Protein AF-A0A3D3LIW3-F1 (afdb_monomer)

Mean predicted aligned error: 5.37 Å

Structure (mmCIF, N/CA/C/O backbone):
data_AF-A0A3D3LIW3-F1
#
_entry.id   AF-A0A3D3LIW3-F1
#
loop_
_atom_site.group_PDB
_atom_site.id
_atom_site.type_symbol
_atom_site.label_atom_id
_atom_site.label_alt_id
_atom_site.label_comp_id
_atom_site.label_asym_id
_atom_site.label_entity_id
_atom_site.label_seq_id
_atom_site.pdbx_PDB_ins_code
_atom_site.Cartn_x
_atom_site.Cartn_y
_atom_site.Cartn_z
_atom_site.occupancy
_atom_site.B_iso_or_equiv
_atom_site.auth_seq_id
_atom_site.auth_comp_id
_atom_site.auth_asym_id
_atom_site.auth_atom_id
_atom_site.pdbx_PDB_model_num
ATOM 1 N N . MET A 1 1 ? 5.655 34.006 14.257 1.00 37.78 1 MET A N 1
ATOM 2 C CA . MET A 1 1 ? 6.093 33.084 15.322 1.00 37.78 1 MET A CA 1
ATOM 3 C C . MET A 1 1 ? 5.012 32.025 15.453 1.00 37.78 1 MET A C 1
ATOM 5 O O . MET A 1 1 ? 4.063 32.228 16.191 1.00 37.78 1 MET A O 1
ATOM 9 N N . ILE A 1 2 ? 5.075 30.981 14.624 1.00 35.53 2 ILE A N 1
ATOM 10 C CA . ILE A 1 2 ? 4.200 29.814 14.758 1.00 35.53 2 ILE A CA 1
ATOM 11 C C . ILE A 1 2 ? 5.085 28.743 15.374 1.00 35.53 2 ILE A C 1
ATOM 13 O O . ILE A 1 2 ? 6.008 28.248 14.736 1.00 35.53 2 ILE A O 1
ATOM 17 N N . MET A 1 3 ? 4.866 28.511 16.660 1.00 37.38 3 MET A N 1
ATOM 18 C CA . MET A 1 3 ? 5.360 27.338 17.354 1.00 37.38 3 MET A CA 1
ATOM 19 C C . MET A 1 3 ? 4.346 26.241 17.047 1.00 37.38 3 MET A C 1
ATOM 21 O O . MET A 1 3 ? 3.233 26.288 17.560 1.00 37.38 3 MET A O 1
ATOM 25 N N . THR A 1 4 ? 4.686 25.316 16.158 1.00 39.38 4 THR A N 1
ATOM 26 C CA . THR A 1 4 ? 3.989 24.031 16.059 1.00 39.38 4 THR A CA 1
ATOM 27 C C . THR A 1 4 ? 4.957 22.974 16.540 1.00 39.38 4 THR A C 1
ATOM 29 O O . THR A 1 4 ? 6.062 22.850 16.021 1.00 39.38 4 THR A O 1
ATOM 32 N N . GLU A 1 5 ? 4.544 22.314 17.611 1.00 40.56 5 GLU A N 1
ATOM 33 C CA . GLU A 1 5 ? 5.231 21.255 18.330 1.00 40.56 5 GLU A CA 1
ATOM 34 C C . GLU A 1 5 ? 5.697 20.151 17.374 1.00 40.56 5 GLU A C 1
ATOM 36 O O . GLU A 1 5 ? 4.899 19.365 16.868 1.00 40.56 5 GLU A O 1
ATOM 41 N N . ASP A 1 6 ? 7.006 20.086 17.148 1.00 42.66 6 ASP A N 1
ATOM 42 C CA . ASP A 1 6 ? 7.675 19.01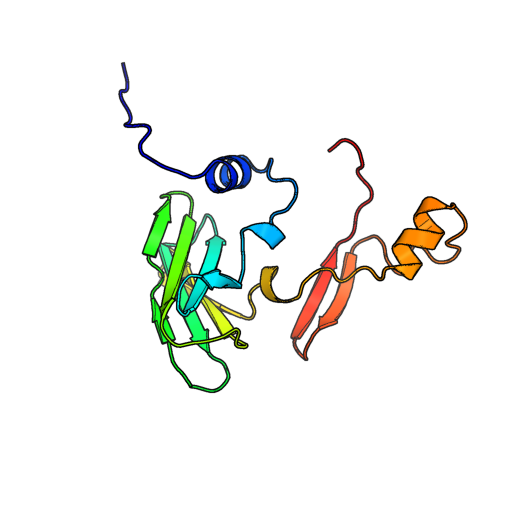0 16.422 1.00 42.66 6 ASP A CA 1
ATOM 43 C C . ASP A 1 6 ? 7.770 17.784 17.352 1.00 42.66 6 ASP A C 1
ATOM 45 O O . ASP A 1 6 ? 8.799 17.501 17.967 1.00 42.66 6 ASP A O 1
ATOM 49 N N . THR A 1 7 ? 6.634 17.115 17.576 1.00 43.47 7 THR A N 1
ATOM 50 C CA . THR A 1 7 ? 6.544 15.949 18.467 1.00 43.47 7 THR A CA 1
ATOM 51 C C . THR A 1 7 ? 6.492 14.665 17.639 1.00 43.47 7 THR A C 1
ATOM 53 O O . THR A 1 7 ? 5.442 14.281 17.139 1.00 43.47 7 THR A O 1
ATOM 56 N N . GLY A 1 8 ? 7.629 13.972 17.541 1.00 55.94 8 GLY A N 1
ATOM 57 C CA . GLY A 1 8 ? 7.666 12.507 17.652 1.00 55.94 8 GLY A CA 1
ATOM 58 C C . GLY A 1 8 ? 7.311 11.634 16.441 1.00 55.94 8 GLY A C 1
ATOM 59 O O . GLY A 1 8 ? 6.986 10.468 16.655 1.00 55.94 8 GLY A O 1
ATOM 60 N N . PHE A 1 9 ? 7.384 12.115 15.198 1.00 64.06 9 PHE A N 1
ATOM 61 C CA . PHE A 1 9 ? 7.233 11.228 14.031 1.00 64.06 9 PHE A CA 1
ATOM 62 C C . PHE A 1 9 ? 8.543 10.519 13.673 1.00 64.06 9 PHE A C 1
ATOM 64 O O . PHE A 1 9 ? 9.627 11.090 13.798 1.00 64.06 9 PHE A O 1
ATOM 71 N N . SER A 1 10 ? 8.454 9.262 13.222 1.00 84.44 10 SER A N 1
ATOM 72 C CA . SER A 1 10 ? 9.630 8.548 12.713 1.00 84.44 10 SER A CA 1
ATOM 73 C C . SER A 1 10 ? 10.173 9.229 11.453 1.00 84.44 10 SER A C 1
ATOM 75 O O . SER A 1 10 ? 9.429 9.872 10.707 1.00 84.44 10 SER A O 1
ATOM 77 N N . ALA A 1 11 ? 11.471 9.054 11.185 1.00 89.00 11 ALA A N 1
ATOM 78 C CA . ALA A 1 11 ? 12.096 9.550 9.959 1.00 89.00 11 ALA A CA 1
ATOM 79 C C . ALA A 1 11 ? 11.375 9.032 8.698 1.00 89.00 11 ALA A C 1
ATOM 81 O O . ALA A 1 11 ? 11.177 9.792 7.752 1.00 89.00 11 ALA A O 1
ATOM 82 N N . ASP A 1 12 ? 10.904 7.781 8.725 1.00 91.94 12 ASP A N 1
ATOM 83 C CA . ASP A 1 12 ? 10.110 7.184 7.647 1.00 91.94 12 ASP A CA 1
ATOM 84 C C . ASP A 1 12 ? 8.777 7.913 7.441 1.00 91.94 12 ASP A C 1
ATOM 86 O O . ASP A 1 12 ? 8.415 8.256 6.317 1.00 91.94 12 ASP A O 1
ATOM 90 N N . ALA A 1 13 ? 8.050 8.228 8.518 1.00 91.75 13 ALA A N 1
ATOM 91 C CA . ALA A 1 13 ? 6.782 8.942 8.409 1.00 91.75 13 ALA A CA 1
ATOM 92 C C . ALA A 1 13 ? 6.970 10.323 7.761 1.00 91.75 13 ALA A C 1
ATOM 94 O O . ALA A 1 13 ? 6.198 10.693 6.877 1.00 91.75 13 ALA A O 1
ATOM 95 N N . LEU A 1 14 ? 8.018 11.059 8.143 1.00 92.38 14 LEU A N 1
ATOM 96 C CA . LEU A 1 14 ? 8.348 12.350 7.532 1.00 92.38 14 LEU A CA 1
ATOM 97 C C . LEU A 1 14 ? 8.717 12.194 6.052 1.00 92.38 14 LEU A C 1
ATOM 99 O O . LEU A 1 14 ? 8.117 12.851 5.201 1.00 92.38 14 LEU A O 1
ATOM 103 N N . ALA A 1 15 ? 9.621 11.265 5.725 1.00 93.94 15 ALA A N 1
ATOM 104 C CA . ALA A 1 15 ? 10.023 11.010 4.345 1.00 93.94 15 ALA A CA 1
ATOM 105 C C . ALA A 1 15 ? 8.831 10.615 3.457 1.00 93.94 15 ALA A C 1
ATOM 107 O O . ALA A 1 15 ? 8.763 11.018 2.294 1.00 93.94 15 ALA A O 1
ATOM 108 N N . LEU A 1 16 ? 7.870 9.859 3.995 1.00 94.44 16 LEU A N 1
ATOM 109 C CA . LEU A 1 16 ? 6.646 9.492 3.287 1.00 94.44 16 LEU A CA 1
ATOM 110 C C . LEU A 1 16 ? 5.756 10.710 3.019 1.00 94.44 16 LEU A C 1
ATOM 112 O O . LEU A 1 16 ? 5.306 10.900 1.889 1.00 94.44 16 LEU A O 1
ATOM 116 N N . LEU A 1 17 ? 5.516 11.539 4.038 1.00 92.25 17 LEU A N 1
ATOM 117 C CA . LEU A 1 17 ? 4.690 12.745 3.926 1.00 92.25 17 LEU A CA 1
ATOM 118 C C . LEU A 1 17 ? 5.248 13.741 2.905 1.00 92.25 17 LEU A C 1
ATOM 120 O O . LEU A 1 17 ? 4.489 14.445 2.243 1.00 92.25 17 LEU A O 1
ATOM 124 N N . GLU A 1 18 ? 6.566 13.765 2.748 1.00 93.50 18 GLU A N 1
ATOM 125 C CA . GLU A 1 18 ? 7.266 14.618 1.794 1.00 93.50 18 GLU A CA 1
ATOM 126 C C . GLU A 1 18 ? 7.481 13.967 0.418 1.00 93.50 18 GLU A C 1
ATOM 128 O O . GLU A 1 18 ? 8.116 14.571 -0.446 1.00 93.50 18 GLU A O 1
ATOM 133 N N . ALA A 1 19 ? 6.970 12.748 0.208 1.00 93.00 19 ALA A N 1
ATOM 134 C CA . ALA A 1 19 ? 7.155 11.951 -1.006 1.00 93.00 19 ALA A CA 1
ATOM 135 C C . ALA A 1 19 ? 8.634 11.701 -1.377 1.00 93.00 19 ALA A C 1
ATOM 137 O O . ALA A 1 19 ? 8.985 11.640 -2.553 1.00 93.00 19 ALA A O 1
ATOM 138 N N . ARG A 1 20 ? 9.500 11.537 -0.368 1.00 94.88 20 ARG A N 1
ATOM 139 C CA . ARG A 1 20 ? 10.940 11.239 -0.510 1.00 94.88 20 ARG A CA 1
ATOM 140 C C . ARG A 1 20 ? 11.350 9.884 0.072 1.00 94.88 20 ARG A C 1
ATOM 142 O O . ARG A 1 20 ? 12.537 9.584 0.163 1.00 94.88 20 ARG A O 1
ATOM 149 N N . HIS A 1 21 ? 10.389 9.072 0.500 1.00 94.69 21 HIS A N 1
ATOM 150 C CA . HIS A 1 21 ? 10.669 7.745 1.033 1.00 94.69 21 HIS A CA 1
ATOM 151 C C . HIS A 1 21 ? 11.131 6.802 -0.085 1.00 94.69 21 HIS A C 1
ATOM 153 O O . HIS A 1 21 ? 10.392 6.565 -1.039 1.00 94.69 21 HIS A O 1
ATOM 159 N N . SER A 1 22 ? 12.332 6.238 0.046 1.00 92.56 22 SER A N 1
ATOM 160 C CA . SER A 1 22 ? 12.933 5.359 -0.967 1.00 92.56 22 SER A CA 1
ATOM 161 C C . SER A 1 22 ? 12.324 3.955 -0.993 1.00 92.56 22 SER A C 1
ATOM 163 O O . SER A 1 22 ? 12.251 3.342 -2.053 1.00 92.56 22 SER A O 1
ATOM 165 N N . ASP A 1 23 ? 11.849 3.464 0.156 1.00 92.81 23 ASP A N 1
ATOM 166 C CA . ASP A 1 23 ? 11.171 2.165 0.273 1.00 92.81 23 ASP A CA 1
ATOM 167 C C . ASP A 1 23 ? 9.817 2.237 1.010 1.00 92.81 23 ASP A C 1
ATOM 169 O O . ASP A 1 23 ? 9.714 1.849 2.174 1.00 92.81 23 ASP A O 1
ATOM 173 N N . PRO A 1 24 ? 8.747 2.749 0.377 1.00 94.12 24 PRO A N 1
ATOM 174 C CA . PRO A 1 24 ? 7.442 2.808 1.027 1.00 94.12 24 PRO A CA 1
ATOM 175 C C . PRO A 1 24 ? 6.892 1.437 1.456 1.00 94.12 24 PRO A C 1
ATOM 177 O O . PRO A 1 24 ? 6.111 1.395 2.399 1.00 94.12 24 PRO A O 1
ATOM 180 N N . PHE A 1 25 ? 7.287 0.327 0.812 1.00 93.00 25 PHE A N 1
ATOM 181 C CA . PHE A 1 25 ? 6.861 -1.027 1.204 1.00 93.00 25 PHE A CA 1
ATOM 182 C C . PHE A 1 25 ? 7.490 -1.473 2.527 1.00 93.00 25 PHE A C 1
ATOM 184 O O . PHE A 1 25 ? 6.856 -2.199 3.286 1.00 93.00 25 PHE A O 1
ATOM 191 N N . GLY A 1 26 ? 8.702 -1.007 2.835 1.00 93.06 26 GLY A N 1
ATOM 192 C CA . GLY A 1 26 ? 9.352 -1.229 4.127 1.00 93.06 26 GLY A CA 1
ATOM 193 C C . GLY A 1 26 ? 8.658 -0.540 5.309 1.00 93.06 26 GLY A C 1
ATOM 194 O O . GLY A 1 26 ? 8.931 -0.883 6.457 1.00 93.06 26 GLY A O 1
ATOM 195 N N . PHE A 1 27 ? 7.745 0.405 5.055 1.00 95.00 27 PHE A N 1
ATOM 196 C CA . PHE A 1 27 ? 7.050 1.167 6.098 1.00 95.00 27 PHE A CA 1
ATOM 197 C C . PHE A 1 27 ? 5.523 0.991 6.088 1.00 95.00 27 PHE A C 1
ATOM 199 O O . PHE A 1 27 ? 4.913 0.787 7.144 1.00 95.00 27 PHE A O 1
ATOM 206 N N . LEU A 1 28 ? 4.900 1.088 4.910 1.00 96.81 28 LEU A N 1
ATOM 207 C CA . LEU A 1 28 ? 3.465 0.900 4.689 1.00 96.81 28 LEU A CA 1
ATOM 208 C C . LEU A 1 28 ? 3.109 -0.579 4.522 1.00 96.81 28 LEU A C 1
ATOM 210 O O . LEU A 1 28 ? 3.969 -1.415 4.259 1.00 96.81 28 LEU A O 1
ATOM 214 N N . GLY A 1 29 ? 1.826 -0.898 4.667 1.00 97.12 29 GLY A N 1
ATOM 215 C CA . GLY A 1 29 ? 1.334 -2.268 4.683 1.00 97.12 29 GLY A CA 1
ATOM 216 C C . GLY A 1 29 ? 1.472 -2.910 6.063 1.00 97.12 29 GLY A C 1
ATOM 217 O O . GLY A 1 29 ? 1.515 -2.227 7.090 1.00 97.12 29 GLY A O 1
ATOM 218 N N . MET A 1 30 ? 1.492 -4.242 6.084 1.00 97.56 30 MET A N 1
ATOM 219 C CA . MET A 1 30 ? 1.533 -5.046 7.304 1.00 97.56 30 MET A CA 1
ATOM 220 C C . MET A 1 30 ? 2.964 -5.467 7.628 1.00 97.56 30 MET A C 1
ATOM 222 O O . MET A 1 30 ? 3.639 -6.054 6.789 1.00 97.56 30 MET A O 1
ATOM 226 N N . HIS A 1 31 ? 3.387 -5.217 8.864 1.00 96.44 31 HIS A N 1
ATOM 227 C CA . HIS A 1 31 ? 4.720 -5.535 9.371 1.00 96.44 31 HIS A CA 1
ATOM 228 C C . HIS A 1 31 ? 4.621 -6.247 10.713 1.00 96.44 31 HIS A C 1
ATOM 230 O O . HIS A 1 31 ? 3.709 -5.983 11.499 1.00 96.44 31 HIS A O 1
ATOM 236 N N . GLU A 1 32 ? 5.571 -7.129 11.004 1.00 96.19 32 GLU A N 1
ATOM 237 C CA . GLU A 1 32 ? 5.651 -7.768 12.316 1.00 96.19 32 GLU A CA 1
ATOM 238 C C . GLU A 1 32 ? 5.930 -6.729 13.413 1.00 96.19 32 GLU A C 1
ATOM 240 O O . GLU A 1 32 ? 6.684 -5.771 13.235 1.00 96.19 32 GLU A O 1
ATOM 245 N N . SER A 1 33 ? 5.297 -6.916 14.568 1.00 94.06 33 SER A N 1
ATOM 246 C CA . SER A 1 33 ? 5.486 -6.094 15.761 1.00 94.06 33 SER A CA 1
ATOM 247 C C . SER A 1 33 ? 5.522 -6.992 16.997 1.00 94.06 33 SER A C 1
ATOM 249 O O . SER A 1 33 ? 5.155 -8.166 16.943 1.00 94.06 33 SER A O 1
ATOM 251 N N . HIS A 1 34 ? 5.987 -6.476 18.134 1.00 90.56 34 HIS A N 1
ATOM 252 C CA . HIS A 1 34 ? 6.161 -7.292 19.333 1.00 90.56 34 HIS A CA 1
ATOM 253 C C . HIS A 1 34 ? 4.826 -7.907 19.795 1.00 90.56 34 HIS A C 1
ATOM 255 O O . HIS A 1 34 ? 3.962 -7.215 20.331 1.00 90.56 34 HIS A O 1
ATOM 261 N N . GLY A 1 35 ? 4.665 -9.216 19.579 1.00 91.38 35 GLY A N 1
ATOM 262 C CA . GLY A 1 35 ? 3.447 -9.952 19.922 1.00 91.38 35 GLY A CA 1
ATOM 263 C C . GLY A 1 35 ? 2.271 -9.750 18.959 1.00 91.38 35 GLY A C 1
ATOM 264 O O . GLY A 1 35 ? 1.134 -10.001 19.358 1.00 91.38 35 GLY A O 1
ATOM 265 N N . GLY A 1 36 ? 2.501 -9.293 17.724 1.00 96.12 36 GLY A N 1
ATOM 266 C CA . GLY A 1 36 ? 1.439 -9.119 16.732 1.00 96.12 36 GLY A CA 1
ATOM 267 C C . GLY A 1 36 ? 1.924 -8.564 15.395 1.00 96.12 36 GLY A C 1
ATOM 268 O O . GLY A 1 36 ? 3.079 -8.738 15.008 1.00 96.12 36 GLY A O 1
ATOM 269 N N . VAL A 1 37 ? 1.048 -7.829 14.717 1.00 97.94 37 VAL A N 1
ATOM 270 C CA . VAL A 1 37 ? 1.377 -7.079 13.498 1.00 97.94 37 VAL A CA 1
ATOM 271 C C . VAL A 1 37 ? 0.952 -5.624 13.627 1.00 97.94 37 VAL A C 1
ATOM 273 O O . VAL A 1 37 ? 0.019 -5.294 14.357 1.00 97.94 37 VAL A O 1
ATOM 276 N N . VAL A 1 38 ? 1.628 -4.740 12.907 1.00 97.81 38 VAL A N 1
ATOM 277 C CA . VAL A 1 38 ? 1.212 -3.355 12.699 1.00 97.81 38 VAL A CA 1
ATOM 278 C C . VAL A 1 38 ? 0.853 -3.168 11.233 1.00 97.81 38 VAL A C 1
ATOM 280 O O . VAL A 1 38 ? 1.613 -3.562 10.354 1.00 97.81 38 VAL A O 1
ATOM 283 N N . VAL A 1 39 ? -0.302 -2.565 10.964 1.00 98.25 39 VAL A N 1
ATOM 284 C CA . VAL A 1 39 ? -0.711 -2.171 9.614 1.00 98.25 39 VAL A CA 1
ATOM 285 C C . VAL A 1 39 ? -0.648 -0.656 9.518 1.00 98.25 39 VAL A C 1
ATOM 287 O O . VAL A 1 39 ? -1.252 0.036 10.340 1.00 98.25 39 VAL A O 1
ATOM 290 N N . ARG A 1 40 ? 0.082 -0.137 8.528 1.00 97.94 40 ARG A N 1
ATOM 291 C CA . ARG A 1 40 ? 0.197 1.300 8.252 1.00 97.94 40 ARG A CA 1
ATOM 292 C C . ARG A 1 40 ? -0.313 1.616 6.863 1.00 97.94 40 ARG A C 1
ATOM 294 O O . ARG A 1 40 ? 0.039 0.939 5.904 1.00 97.94 40 ARG A O 1
ATOM 301 N N . ALA A 1 41 ? -1.083 2.688 6.748 1.00 98.00 41 ALA A N 1
ATOM 302 C CA . ALA A 1 41 ? -1.628 3.104 5.470 1.00 98.00 41 ALA A CA 1
ATOM 303 C C . ALA A 1 41 ? -1.647 4.622 5.330 1.00 98.00 41 ALA A C 1
ATOM 305 O O . ALA A 1 41 ? -1.819 5.353 6.308 1.00 98.00 41 ALA A O 1
ATOM 306 N N . PHE A 1 42 ? -1.489 5.094 4.096 1.00 97.2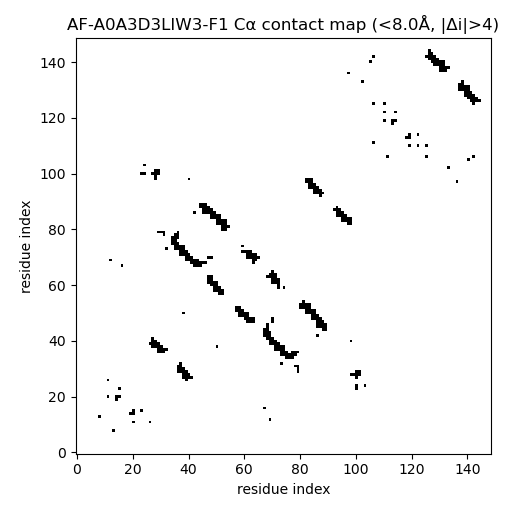5 42 PHE A N 1
ATOM 307 C CA . PHE A 1 42 ? -1.455 6.514 3.782 1.00 97.25 42 PHE A CA 1
ATOM 308 C C . PHE A 1 42 ? -2.496 6.865 2.721 1.00 97.25 42 PHE A C 1
ATOM 310 O O . PHE A 1 42 ? -2.445 6.377 1.594 1.00 97.25 42 PHE A O 1
ATOM 317 N N . HIS A 1 43 ? -3.446 7.727 3.084 1.00 96.50 43 HIS A N 1
ATOM 318 C CA . HIS A 1 43 ? -4.466 8.230 2.173 1.00 96.50 43 HIS A CA 1
ATOM 319 C C . HIS A 1 43 ? -4.798 9.699 2.499 1.00 96.50 43 HIS A C 1
ATOM 321 O O . HIS A 1 43 ? -5.634 9.965 3.369 1.00 96.50 43 HIS A O 1
ATOM 327 N N . PRO A 1 44 ? -4.218 10.677 1.770 1.00 94.19 44 PRO A N 1
ATOM 328 C CA . PRO A 1 44 ? -4.307 12.103 2.110 1.00 94.19 44 PRO A CA 1
ATOM 329 C C . PRO A 1 44 ? -5.714 12.679 2.269 1.00 94.19 44 PRO A C 1
ATOM 331 O O . PRO A 1 44 ? -5.921 13.650 2.990 1.00 94.19 44 PRO A O 1
ATOM 334 N N . ARG A 1 45 ? -6.693 12.089 1.576 1.00 93.19 45 ARG A N 1
ATOM 335 C CA . ARG A 1 45 ? -8.091 12.547 1.564 1.00 93.19 45 ARG A CA 1
ATOM 336 C C . ARG A 1 45 ? -9.017 11.745 2.484 1.00 93.19 45 ARG A C 1
ATOM 338 O O . ARG A 1 45 ? -10.227 11.959 2.452 1.00 93.19 45 ARG A O 1
ATOM 345 N N . ALA A 1 46 ? -8.478 10.805 3.261 1.00 97.06 46 ALA A N 1
ATOM 346 C CA . ALA A 1 46 ? -9.270 10.012 4.194 1.00 97.06 46 ALA A CA 1
ATOM 347 C C . ALA A 1 46 ? -9.408 10.735 5.540 1.00 97.06 46 ALA A C 1
ATOM 349 O O . ALA A 1 46 ? -8.466 11.345 6.045 1.00 97.06 46 ALA A O 1
ATOM 350 N N . GLN A 1 47 ? -10.599 10.649 6.118 1.00 97.38 47 GLN A N 1
ATOM 351 C CA . GLN A 1 47 ? -10.905 11.066 7.480 1.00 97.38 47 GLN A CA 1
ATOM 352 C C . GLN A 1 47 ? -10.618 9.936 8.476 1.00 97.38 47 GLN A C 1
ATOM 354 O O . GLN A 1 47 ? -10.079 10.201 9.550 1.00 97.38 47 GLN A O 1
ATOM 359 N N . SER A 1 48 ? -10.956 8.696 8.117 1.00 98.31 48 SER A N 1
ATOM 360 C CA . SER A 1 48 ? -10.724 7.498 8.928 1.00 98.31 48 SER A CA 1
ATOM 361 C C . SER A 1 48 ? -10.348 6.301 8.055 1.00 98.31 48 SER A C 1
ATOM 363 O O . SER A 1 48 ? -10.588 6.302 6.841 1.00 98.31 48 SER A O 1
ATOM 365 N N . ALA A 1 49 ? -9.757 5.288 8.689 1.00 98.62 49 ALA A N 1
ATOM 366 C CA . ALA A 1 49 ? -9.390 4.034 8.052 1.00 98.62 49 ALA A CA 1
ATOM 367 C C . ALA A 1 49 ? -9.706 2.832 8.957 1.00 98.62 49 ALA A C 1
ATOM 369 O O . ALA A 1 49 ? -9.741 2.954 10.184 1.00 98.62 49 ALA A O 1
ATOM 370 N N . ARG A 1 50 ? -9.947 1.671 8.349 1.00 98.75 50 ARG A N 1
ATOM 371 C CA . ARG A 1 50 ? -10.254 0.406 9.028 1.00 98.75 50 ARG A CA 1
ATOM 372 C C . ARG A 1 50 ? -9.612 -0.751 8.275 1.00 98.75 50 ARG A C 1
ATOM 374 O O . ARG A 1 50 ? -9.683 -0.805 7.051 1.00 98.75 50 ARG A O 1
ATOM 381 N N . VAL A 1 51 ? -9.052 -1.702 9.012 1.00 98.50 51 VAL A N 1
ATOM 382 C CA . VAL A 1 51 ? -8.544 -2.974 8.484 1.00 98.50 51 VAL A CA 1
ATOM 383 C C . VAL A 1 51 ? -9.536 -4.077 8.823 1.00 98.50 51 VAL A C 1
ATOM 385 O O . VAL A 1 51 ? -10.031 -4.144 9.944 1.00 98.50 51 VAL A O 1
ATOM 388 N N . THR A 1 52 ? -9.839 -4.951 7.867 1.00 98.44 52 THR A N 1
ATOM 389 C CA . THR A 1 52 ? -10.706 -6.119 8.085 1.00 98.44 52 THR A CA 1
ATOM 390 C C . THR A 1 52 ? -10.045 -7.358 7.50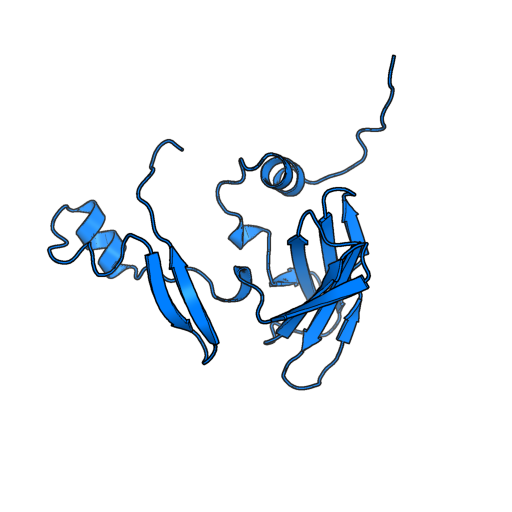8 1.00 98.44 52 THR A C 1
ATOM 392 O O . THR A 1 52 ? -9.756 -7.396 6.312 1.00 98.44 52 THR A O 1
ATOM 395 N N . ALA A 1 53 ? -9.814 -8.372 8.340 1.00 97.75 53 ALA A N 1
ATOM 396 C CA . ALA A 1 53 ? -9.247 -9.635 7.885 1.00 97.75 53 ALA A CA 1
ATOM 397 C C . ALA A 1 53 ? -10.232 -10.359 6.954 1.00 97.75 53 ALA A C 1
ATOM 399 O O . ALA A 1 53 ? -11.435 -10.425 7.223 1.00 97.75 53 ALA A O 1
ATOM 400 N N . ARG A 1 54 ? -9.732 -10.902 5.840 1.00 95.31 54 ARG A N 1
ATOM 401 C CA . ARG A 1 54 ? -10.571 -11.569 4.825 1.00 95.31 54 ARG A CA 1
ATOM 402 C C . ARG A 1 54 ? -11.070 -12.941 5.260 1.00 95.31 54 ARG A C 1
ATOM 404 O O . ARG A 1 54 ? -12.072 -13.412 4.735 1.00 95.31 54 ARG A O 1
ATOM 411 N N . ASP A 1 55 ? -10.393 -13.563 6.216 1.00 94.44 55 ASP A N 1
ATOM 412 C CA . ASP A 1 55 ? -10.807 -14.820 6.845 1.00 94.44 55 ASP A CA 1
ATOM 413 C C . ASP A 1 55 ? -11.901 -14.627 7.916 1.00 94.44 55 ASP A C 1
ATOM 415 O O . ASP A 1 55 ? -12.374 -15.600 8.498 1.00 94.44 55 ASP A O 1
ATOM 419 N N . GLY A 1 56 ? -12.315 -13.380 8.176 1.00 95.31 56 GLY A N 1
ATOM 420 C CA . GLY A 1 56 ? -13.317 -13.039 9.185 1.00 95.31 56 GLY A CA 1
ATOM 421 C C . GLY A 1 56 ? -12.786 -13.018 10.620 1.00 95.31 56 GLY A C 1
ATOM 422 O O . GLY A 1 56 ? -13.581 -12.858 11.544 1.00 95.31 56 GLY A O 1
ATOM 423 N N . SER A 1 57 ? -11.472 -13.144 10.828 1.00 94.00 57 SER A N 1
ATOM 424 C CA . SER A 1 57 ? -10.858 -13.186 12.163 1.00 94.00 57 SER A CA 1
ATOM 425 C C . SER A 1 57 ? -10.937 -11.867 12.938 1.00 94.00 57 SER A C 1
ATOM 427 O O . SER A 1 57 ? -10.786 -11.871 14.159 1.00 94.00 57 SER A O 1
ATOM 429 N N . GLY A 1 58 ? -11.221 -10.743 12.272 1.00 96.94 58 GLY A N 1
ATOM 430 C CA . GLY A 1 58 ? -11.494 -9.484 12.955 1.00 96.94 58 GLY A CA 1
ATOM 431 C C . GLY A 1 58 ? -11.565 -8.256 12.053 1.00 96.94 58 GLY A C 1
ATOM 432 O O . GLY A 1 58 ? -11.336 -8.306 10.841 1.00 96.94 58 GLY A O 1
ATOM 433 N N . SER A 1 59 ? -11.915 -7.134 12.680 1.00 98.12 59 SER A N 1
ATOM 434 C CA . SER A 1 59 ? -11.923 -5.803 12.079 1.00 98.12 59 SER A CA 1
ATOM 435 C C . SER A 1 59 ? -11.464 -4.781 13.112 1.00 98.12 59 SER A C 1
ATOM 437 O O . SER A 1 59 ? -11.936 -4.797 14.250 1.00 98.12 59 SER A O 1
ATOM 439 N N . TRP A 1 60 ? -10.552 -3.899 12.715 1.00 98.56 60 TRP A N 1
ATOM 440 C CA . TRP A 1 60 ? -9.887 -2.955 13.604 1.00 98.56 60 TRP A CA 1
ATOM 441 C C . TRP A 1 60 ? -9.891 -1.561 12.987 1.00 98.56 60 TRP A C 1
ATOM 443 O O . TRP A 1 60 ? -9.508 -1.369 11.830 1.00 98.56 60 TRP A O 1
ATOM 453 N N . GLU A 1 61 ? -10.342 -0.581 13.762 1.00 98.56 61 GLU A N 1
ATOM 454 C CA . GLU A 1 61 ? -10.225 0.827 13.392 1.00 98.56 61 GLU A CA 1
ATOM 455 C C . GLU A 1 61 ? -8.769 1.273 13.501 1.00 98.56 61 GLU A C 1
ATOM 457 O O . GLU A 1 61 ? -8.052 0.867 14.416 1.00 98.56 61 GLU A O 1
ATOM 462 N N . MET A 1 62 ? -8.333 2.098 12.553 1.00 98.56 62 MET A N 1
ATOM 463 C CA . MET A 1 62 ? -6.980 2.634 12.546 1.00 98.56 62 MET A CA 1
ATOM 464 C C . MET A 1 62 ? -6.946 4.000 13.220 1.00 98.56 62 MET A C 1
ATOM 466 O O . MET A 1 62 ? -7.747 4.888 12.909 1.00 98.56 62 MET A O 1
ATOM 470 N N . SER A 1 63 ? -5.966 4.185 14.096 1.00 97.81 63 SER A N 1
ATOM 471 C CA . SER A 1 63 ? -5.616 5.483 14.654 1.00 97.81 63 SER A CA 1
ATOM 472 C C . SER A 1 63 ? -5.031 6.365 13.561 1.00 97.81 63 SER A C 1
ATOM 474 O O . SER A 1 63 ? -4.256 5.917 12.714 1.00 97.81 63 SER A O 1
ATOM 476 N N . ARG A 1 64 ? -5.403 7.644 13.566 1.00 96.56 64 ARG A N 1
ATOM 477 C CA . ARG A 1 64 ? -4.799 8.630 12.675 1.00 96.56 64 ARG A CA 1
ATOM 478 C C . ARG A 1 64 ? -3.544 9.186 13.327 1.00 96.56 64 ARG A C 1
ATOM 480 O O . ARG A 1 64 ? -3.634 10.044 14.198 1.00 96.56 64 ARG A O 1
ATOM 487 N N . GLU A 1 65 ? -2.396 8.725 12.855 1.00 94.69 65 GLU A N 1
ATOM 488 C CA . GLU A 1 65 ? -1.092 9.173 13.341 1.00 94.69 65 GLU A CA 1
ATOM 489 C C . GLU A 1 65 ? -0.786 10.595 12.872 1.00 94.69 65 GLU A C 1
ATOM 491 O O . GLU A 1 65 ? -0.242 11.391 13.626 1.00 94.69 65 GLU A O 1
ATOM 496 N N . HIS A 1 66 ? -1.168 10.950 11.638 1.00 92.81 66 HIS A N 1
ATOM 497 C CA . HIS A 1 66 ? -0.917 12.286 11.096 1.00 92.81 66 HIS A CA 1
ATOM 498 C C . HIS A 1 66 ? -2.139 12.884 10.393 1.00 92.81 66 HIS A C 1
ATOM 500 O O . HIS A 1 66 ? -2.856 12.222 9.632 1.00 92.81 66 HIS A O 1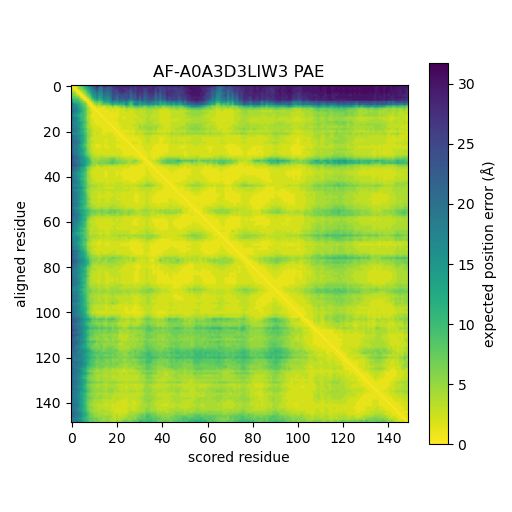
ATOM 506 N N . HIS A 1 67 ? -2.337 14.193 10.558 1.00 89.00 67 HIS A N 1
ATOM 507 C CA . HIS A 1 67 ? -3.442 14.929 9.936 1.00 89.00 67 HIS A CA 1
ATOM 508 C C . HIS A 1 67 ? -3.363 14.976 8.395 1.00 89.00 67 HIS A C 1
ATOM 510 O O . HIS A 1 67 ? -4.364 15.230 7.737 1.00 89.00 67 HIS A O 1
ATOM 516 N N . HIS A 1 68 ? -2.224 14.641 7.790 1.00 91.25 68 HIS A N 1
ATOM 517 C CA . HIS A 1 68 ? -2.106 14.435 6.336 1.00 91.25 68 HIS A CA 1
ATOM 518 C C . HIS A 1 68 ? -2.528 13.035 5.865 1.00 91.25 68 HIS A C 1
ATOM 520 O O . HIS A 1 68 ? -2.314 12.705 4.708 1.00 91.25 68 HIS A O 1
ATOM 526 N N . GLY A 1 69 ? -3.144 12.219 6.725 1.00 94.94 69 GLY A N 1
ATOM 527 C CA . GLY A 1 69 ? -3.755 10.951 6.321 1.00 94.94 69 GLY A CA 1
ATOM 528 C C . GLY A 1 69 ? -2.839 9.740 6.464 1.00 94.94 69 GLY A C 1
ATOM 529 O O . GLY A 1 69 ? -2.984 8.792 5.699 1.00 94.94 69 GLY A O 1
ATOM 530 N N . LEU A 1 70 ? -1.904 9.771 7.420 1.00 97.44 70 LEU A N 1
ATOM 531 C CA . LEU A 1 70 ? -1.184 8.579 7.869 1.00 97.44 70 LEU A CA 1
ATOM 532 C C . LEU A 1 70 ? -1.985 7.908 8.987 1.00 97.44 70 LEU A C 1
ATOM 534 O O . LEU A 1 70 ? -2.348 8.567 9.965 1.00 97.44 70 LEU A O 1
ATOM 538 N N . PHE A 1 71 ? -2.240 6.614 8.836 1.00 97.94 71 PHE A N 1
ATOM 539 C CA . PHE A 1 71 ? -3.019 5.801 9.762 1.00 97.94 71 PHE A CA 1
ATOM 540 C C . PHE A 1 71 ? -2.231 4.566 10.187 1.00 97.94 7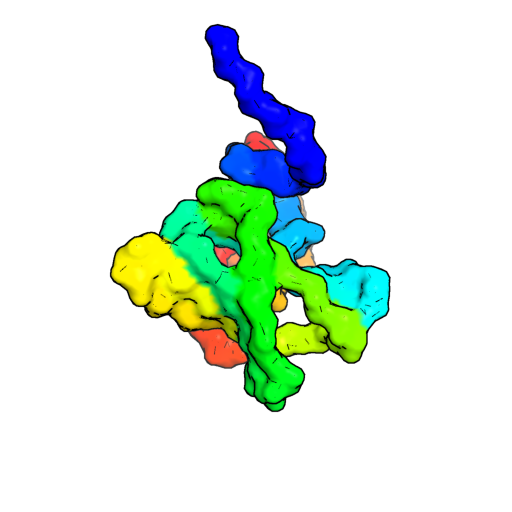1 PHE A C 1
ATOM 542 O O . PHE A 1 71 ? -1.472 4.011 9.387 1.00 97.94 71 PHE A O 1
ATOM 549 N N . SER A 1 72 ? -2.442 4.105 11.420 1.00 97.88 72 SER A N 1
ATOM 550 C CA . SER A 1 72 ? -1.860 2.860 11.912 1.00 97.88 72 SER A CA 1
ATOM 551 C C . SER A 1 72 ? -2.810 2.076 12.815 1.00 97.88 72 SER A C 1
ATOM 553 O O . SER A 1 72 ? -3.701 2.636 13.453 1.00 97.88 72 SER A O 1
ATOM 555 N N . VAL A 1 73 ? -2.629 0.759 12.865 1.00 98.12 73 VAL A N 1
ATOM 556 C CA . VAL A 1 73 ? -3.252 -0.101 13.873 1.00 98.12 73 VAL A CA 1
ATOM 557 C C . VAL A 1 73 ? -2.313 -1.239 14.237 1.00 98.12 73 VAL A C 1
ATOM 559 O O . VAL A 1 73 ? -1.716 -1.858 13.357 1.00 98.12 73 VAL A O 1
ATOM 562 N N . THR A 1 74 ? -2.197 -1.530 15.532 1.00 97.75 74 THR A N 1
ATOM 563 C CA . THR A 1 74 ? -1.491 -2.715 16.030 1.00 97.75 74 THR A CA 1
ATOM 564 C C . THR A 1 74 ? -2.512 -3.790 16.371 1.00 97.75 74 THR A C 1
ATOM 566 O O . THR A 1 74 ? -3.389 -3.578 17.207 1.00 97.75 74 THR A O 1
ATOM 569 N N . VAL A 1 75 ? -2.381 -4.951 15.739 1.00 97.56 75 VAL A N 1
ATOM 570 C CA . VAL A 1 75 ? -3.221 -6.127 15.957 1.00 97.56 75 VAL A CA 1
ATOM 571 C C . VAL A 1 75 ? -2.410 -7.147 16.753 1.00 97.56 75 VAL A C 1
ATOM 573 O O . VAL A 1 75 ? -1.533 -7.825 16.221 1.00 97.56 75 VAL A O 1
ATOM 576 N N . THR A 1 76 ? -2.667 -7.223 18.057 1.00 96.06 76 THR A N 1
ATOM 577 C CA . THR A 1 76 ? -1.962 -8.124 18.978 1.00 96.06 76 THR A CA 1
ATOM 578 C C . THR A 1 76 ? -2.487 -9.554 18.873 1.00 96.06 76 THR A C 1
ATOM 580 O O . THR A 1 76 ? -3.673 -9.774 18.655 1.00 96.06 76 THR A O 1
ATOM 583 N N . GLY A 1 77 ? -1.612 -10.548 19.032 1.00 93.81 77 GLY A N 1
ATOM 584 C CA . GLY A 1 77 ? -1.977 -11.968 18.980 1.00 93.81 77 GLY A CA 1
ATOM 585 C C . GLY A 1 77 ? -2.243 -12.523 17.575 1.00 93.81 77 GLY A C 1
ATOM 586 O O . GLY A 1 77 ? -2.602 -13.690 17.453 1.00 93.81 77 GLY A O 1
ATOM 587 N N . HIS A 1 78 ? -2.042 -11.722 16.526 1.00 93.56 78 HIS A N 1
ATOM 588 C CA . HIS A 1 78 ? -2.150 -12.149 15.132 1.00 93.56 78 HIS A CA 1
ATOM 589 C C . HIS A 1 78 ? -0.770 -12.182 14.463 1.00 93.56 78 HIS A C 1
ATOM 591 O O . HIS A 1 78 ? 0.045 -11.287 14.676 1.00 93.56 78 HIS A O 1
ATOM 597 N N . GLY A 1 79 ? -0.523 -13.205 13.638 1.00 94.50 79 GLY A N 1
ATOM 598 C CA . GLY A 1 79 ? 0.551 -13.178 12.637 1.00 94.50 79 GLY A CA 1
ATOM 599 C C . GLY A 1 79 ? 0.123 -12.400 11.390 1.00 94.50 79 GLY A C 1
ATOM 600 O O . GLY A 1 79 ? -0.908 -11.736 11.404 1.00 94.50 79 GLY A O 1
ATOM 601 N N . CYS A 1 80 ? 0.874 -12.501 10.293 1.00 94.81 80 CYS A N 1
ATOM 602 C CA . CYS A 1 80 ? 0.449 -11.910 9.022 1.00 94.81 80 CYS A CA 1
ATOM 603 C C . CYS A 1 80 ? -0.830 -12.576 8.489 1.00 94.81 80 CYS A C 1
ATOM 605 O O . CYS A 1 80 ? -0.952 -13.802 8.506 1.00 94.81 80 CYS A O 1
ATOM 607 N N . PHE A 1 81 ? -1.771 -11.775 7.985 1.00 95.62 81 PHE A N 1
ATOM 608 C CA . PHE A 1 81 ? -3.049 -12.249 7.447 1.00 95.62 81 PHE A CA 1
ATOM 609 C C . PHE A 1 81 ? -3.497 -11.421 6.234 1.00 95.62 81 PHE A C 1
ATOM 611 O O . PHE A 1 81 ? -3.151 -10.245 6.133 1.00 95.62 81 PHE A O 1
ATOM 618 N N . PRO A 1 82 ? -4.291 -11.991 5.310 1.00 95.50 82 PRO A N 1
ATOM 619 C CA . PRO A 1 82 ? -4.883 -11.235 4.211 1.00 95.50 82 PRO A CA 1
ATOM 620 C C . PRO A 1 82 ? -6.006 -10.322 4.719 1.00 95.50 82 PRO A C 1
ATOM 622 O O . PRO A 1 82 ? -6.892 -10.756 5.458 1.00 95.50 82 PRO A O 1
ATOM 625 N N . TYR A 1 83 ? -6.018 -9.064 4.282 1.00 97.38 83 TYR A N 1
ATOM 626 C CA . TYR A 1 83 ? -6.985 -8.062 4.733 1.00 97.38 83 TYR A CA 1
ATOM 627 C C . TYR A 1 83 ? -7.452 -7.147 3.604 1.00 97.38 83 TYR A C 1
ATOM 629 O O . TYR A 1 83 ? -6.797 -7.006 2.571 1.00 97.38 83 TYR A O 1
ATOM 637 N N . ASP A 1 84 ? -8.596 -6.514 3.833 1.00 97.81 84 ASP A N 1
ATOM 638 C CA . ASP A 1 84 ? -8.996 -5.311 3.117 1.00 97.81 84 ASP A CA 1
ATOM 639 C C . ASP A 1 84 ? -8.779 -4.089 3.999 1.00 97.81 84 ASP A C 1
ATOM 641 O O . ASP A 1 84 ? -8.963 -4.143 5.220 1.00 97.81 84 ASP A O 1
ATOM 645 N N . ILE A 1 85 ? -8.459 -2.977 3.350 1.00 98.31 85 ILE A N 1
ATOM 646 C CA . ILE A 1 85 ? -8.477 -1.657 3.953 1.00 98.31 85 ILE A CA 1
ATOM 647 C C . ILE A 1 85 ? -9.681 -0.873 3.440 1.00 98.31 85 ILE A C 1
ATOM 649 O O . ILE A 1 85 ? -10.023 -0.897 2.255 1.00 98.31 85 ILE A O 1
ATOM 653 N N . GLU A 1 86 ? -10.345 -0.190 4.358 1.00 98.62 86 GLU A N 1
ATOM 654 C CA . GLU A 1 86 ? -11.446 0.716 4.089 1.00 98.62 86 GLU A CA 1
ATOM 655 C C . GLU A 1 86 ? -11.049 2.125 4.516 1.00 98.62 86 GLU A C 1
ATOM 657 O O . GLU A 1 86 ? -10.563 2.324 5.627 1.00 98.62 86 GLU A O 1
ATOM 662 N N . PHE A 1 87 ? -11.279 3.101 3.644 1.00 98.50 87 PHE A N 1
ATOM 663 C CA . PHE A 1 87 ? -11.119 4.520 3.932 1.00 98.50 87 PHE A CA 1
ATOM 664 C C . PHE A 1 87 ? -12.467 5.218 3.831 1.00 98.50 87 PHE A C 1
ATOM 666 O O . PHE A 1 87 ? -13.212 4.997 2.874 1.00 98.50 87 PHE A O 1
ATOM 673 N N . THR A 1 88 ? -12.744 6.112 4.776 1.00 98.44 88 THR A N 1
ATOM 674 C CA . THR A 1 88 ? -13.888 7.029 4.704 1.00 98.44 88 THR A CA 1
ATOM 675 C C . THR A 1 88 ? -13.370 8.442 4.485 1.00 98.44 88 THR A C 1
ATOM 677 O O . THR A 1 88 ? -12.506 8.899 5.232 1.00 98.44 88 THR A O 1
ATOM 680 N N . SER A 1 89 ? -13.847 9.140 3.454 1.00 97.06 89 SER A N 1
ATOM 681 C CA . SER A 1 89 ? -13.507 10.547 3.209 1.00 97.06 89 SER A CA 1
ATOM 682 C C . SER A 1 89 ? -14.274 11.486 4.145 1.00 97.06 89 SER A C 1
ATOM 684 O O . SER A 1 89 ? -15.277 11.106 4.741 1.00 97.06 89 SER A O 1
ATOM 686 N N . TYR A 1 90 ? -13.857 12.752 4.210 1.00 94.38 90 TYR A N 1
ATOM 687 C CA . TYR A 1 90 ? -14.578 13.801 4.949 1.00 94.38 90 TYR A CA 1
ATOM 688 C C . TYR A 1 90 ? -16.003 14.074 4.437 1.00 94.38 90 TYR A C 1
ATOM 690 O O . TYR A 1 90 ? -16.813 14.662 5.145 1.00 94.38 90 TYR A O 1
ATOM 698 N N . GLU A 1 91 ? -16.310 13.646 3.214 1.00 96.50 91 GLU A N 1
ATOM 699 C CA . GLU A 1 91 ? -17.640 13.740 2.600 1.00 96.50 91 GLU A CA 1
ATOM 700 C C . GLU A 1 91 ? -18.497 12.496 2.907 1.00 96.50 91 GLU A C 1
ATOM 702 O O . GLU A 1 91 ? -19.595 12.349 2.378 1.00 96.50 91 GLU A O 1
ATOM 707 N N . GLY A 1 92 ? -17.984 11.562 3.719 1.00 96.00 92 GLY A N 1
ATOM 708 C CA . GLY A 1 92 ? -18.644 10.299 4.050 1.00 96.00 92 GLY A CA 1
ATOM 709 C C . GLY A 1 92 ? -18.554 9.233 2.955 1.00 96.00 92 GLY A C 1
ATOM 710 O O . GLY A 1 92 ? -19.197 8.190 3.063 1.00 96.00 92 GLY A O 1
ATOM 711 N N . ARG A 1 93 ? -17.764 9.451 1.893 1.00 97.50 93 ARG A N 1
ATOM 712 C CA . ARG A 1 93 ? -17.561 8.437 0.850 1.00 97.50 93 ARG A CA 1
ATOM 713 C C . ARG A 1 93 ? -16.665 7.325 1.383 1.00 97.50 93 ARG A C 1
ATOM 715 O O . ARG A 1 93 ? -15.526 7.585 1.760 1.00 97.50 93 ARG A O 1
ATOM 722 N N . VAL A 1 94 ? -17.159 6.094 1.321 1.00 98.00 94 VAL A N 1
ATOM 723 C CA . VAL A 1 94 ? -16.419 4.893 1.716 1.00 98.00 94 VAL A CA 1
ATOM 724 C C . VAL A 1 94 ? -15.814 4.214 0.488 1.00 98.00 94 VAL A C 1
ATOM 726 O O . VAL A 1 94 ? -16.481 4.038 -0.534 1.00 98.00 94 VAL A O 1
ATOM 729 N N . THR A 1 95 ? -14.547 3.824 0.584 1.00 97.38 95 THR A N 1
ATOM 730 C CA . THR A 1 95 ? -13.859 2.982 -0.402 1.00 97.38 95 THR A CA 1
ATOM 731 C C . THR A 1 95 ? -13.174 1.831 0.305 1.00 97.38 95 THR A C 1
ATOM 733 O O . THR A 1 95 ? -12.412 2.068 1.238 1.00 97.38 95 THR A O 1
ATOM 736 N N . ARG A 1 96 ? -13.403 0.608 -0.170 1.00 97.19 96 ARG A N 1
ATOM 737 C CA . ARG A 1 96 ? -12.812 -0.615 0.373 1.00 97.19 96 ARG A CA 1
ATOM 738 C C . ARG A 1 96 ? -12.101 -1.390 -0.728 1.00 97.19 96 ARG A C 1
ATOM 740 O O . ARG A 1 96 ? -12.619 -1.485 -1.840 1.00 97.19 96 ARG A O 1
ATOM 747 N N . GLY A 1 97 ? -10.947 -1.961 -0.410 1.00 96.25 97 GLY A N 1
ATOM 748 C CA . GLY A 1 97 ? -10.200 -2.810 -1.328 1.00 96.25 97 GLY A CA 1
ATOM 749 C C . GLY A 1 97 ? -8.957 -3.408 -0.688 1.00 96.25 97 GLY A C 1
ATOM 750 O O . GLY A 1 97 ? -8.727 -3.276 0.512 1.00 96.25 97 GLY A O 1
ATOM 751 N N . ALA A 1 98 ? -8.150 -4.069 -1.510 1.00 96.12 98 ALA A N 1
ATOM 752 C CA . ALA A 1 98 ? -6.842 -4.544 -1.091 1.00 96.12 98 ALA A CA 1
ATOM 753 C C . ALA A 1 98 ? -5.891 -3.373 -0.821 1.00 96.12 98 ALA A C 1
ATOM 755 O O . ALA A 1 98 ? -5.927 -2.373 -1.539 1.00 96.12 98 ALA A O 1
ATOM 756 N N . ASP A 1 99 ? -5.016 -3.522 0.173 1.00 96.44 99 ASP A N 1
ATOM 757 C CA . ASP A 1 99 ? -3.927 -2.572 0.392 1.00 96.44 99 ASP A CA 1
ATOM 758 C C . ASP A 1 99 ? -2.869 -2.723 -0.722 1.00 96.44 99 ASP A C 1
ATOM 760 O O . ASP A 1 99 ? -2.314 -3.818 -0.877 1.00 96.44 99 ASP A O 1
ATOM 764 N N . PRO A 1 100 ? -2.549 -1.661 -1.491 1.00 94.00 100 PRO A N 1
ATOM 765 C CA . PRO A 1 100 ? -1.482 -1.691 -2.492 1.00 94.00 100 PRO A CA 1
ATOM 766 C C . PRO A 1 100 ? -0.121 -2.148 -1.947 1.00 94.00 100 PRO A C 1
ATOM 768 O O . PRO A 1 100 ? 0.654 -2.756 -2.683 1.00 94.00 100 PRO A O 1
ATOM 771 N N . TYR A 1 101 ? 0.161 -1.894 -0.668 1.00 95.62 101 TYR A N 1
ATOM 772 C CA . TYR A 1 101 ? 1.420 -2.246 -0.012 1.00 95.62 101 TYR A CA 1
ATOM 773 C C . TYR A 1 101 ? 1.430 -3.671 0.567 1.00 95.62 101 TYR A C 1
ATOM 775 O O . TYR A 1 101 ? 2.417 -4.078 1.170 1.00 95.62 101 TYR A O 1
ATOM 783 N N . SER A 1 102 ? 0.372 -4.465 0.347 1.00 93.44 102 SER A N 1
ATOM 784 C CA . SER A 1 102 ? 0.303 -5.873 0.782 1.00 93.44 102 SER A CA 1
ATOM 785 C C . SER A 1 102 ? 0.845 -6.892 -0.232 1.00 93.44 102 SER A C 1
ATOM 787 O O . SER A 1 102 ? 1.084 -8.038 0.135 1.00 93.44 102 SER A O 1
ATOM 789 N N . PHE A 1 103 ? 1.069 -6.498 -1.491 1.00 90.50 103 PHE A N 1
ATOM 790 C CA . PHE A 1 103 ? 1.424 -7.422 -2.584 1.00 90.50 103 PHE A CA 1
ATOM 791 C C . PHE A 1 103 ? 2.930 -7.683 -2.753 1.00 90.50 103 PHE A C 1
ATOM 793 O O . PHE A 1 103 ? 3.319 -8.526 -3.562 1.00 90.50 103 PHE A O 1
ATOM 800 N N . GLY A 1 104 ? 3.780 -6.952 -2.027 1.00 85.00 104 GLY A N 1
ATOM 801 C CA . GLY A 1 104 ? 5.236 -7.008 -2.174 1.00 85.00 104 GLY A CA 1
ATOM 802 C C . GLY A 1 104 ? 5.756 -6.598 -3.568 1.00 85.00 104 GLY A C 1
ATOM 803 O O . GLY A 1 104 ? 5.002 -6.108 -4.417 1.00 85.00 104 GLY A O 1
ATOM 804 N N . PRO A 1 105 ? 7.066 -6.767 -3.826 1.00 86.50 105 PRO A N 1
ATOM 805 C CA . PRO A 1 105 ? 7.672 -6.475 -5.123 1.00 86.50 105 PRO A CA 1
ATOM 806 C C . PRO A 1 105 ? 7.162 -7.413 -6.227 1.00 86.50 105 PRO A C 1
ATOM 808 O O . PRO A 1 105 ? 7.255 -8.632 -6.127 1.00 86.50 105 PRO A O 1
ATOM 811 N N . LEU A 1 106 ? 6.666 -6.834 -7.324 1.00 90.44 106 LEU A N 1
ATOM 812 C CA . LEU A 1 106 ? 6.074 -7.584 -8.445 1.00 90.44 106 LEU A CA 1
ATOM 813 C C . LEU A 1 106 ? 7.005 -7.747 -9.661 1.00 90.44 106 LEU A C 1
ATOM 815 O O . LEU A 1 106 ? 6.606 -8.345 -10.668 1.00 90.44 106 LEU A O 1
ATOM 819 N N . LEU A 1 107 ? 8.203 -7.159 -9.615 1.00 90.25 107 LEU A N 1
ATOM 820 C CA . LEU A 1 107 ? 9.236 -7.326 -10.638 1.00 90.25 107 LEU A CA 1
ATOM 821 C C . LEU A 1 107 ? 10.123 -8.510 -10.243 1.00 90.25 107 LEU A C 1
ATOM 823 O O . LEU A 1 107 ? 10.640 -8.532 -9.128 1.00 90.25 107 LEU A O 1
ATOM 827 N N . GLY A 1 108 ? 10.270 -9.497 -11.128 1.00 88.62 108 GLY A N 1
ATOM 828 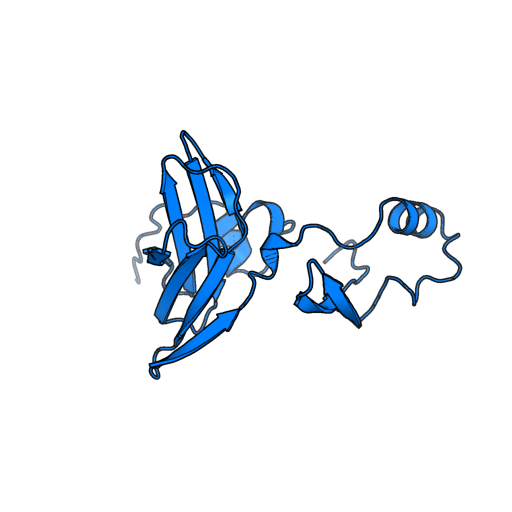C CA . GLY A 1 108 ? 11.019 -10.710 -10.811 1.00 88.62 108 GLY A CA 1
ATOM 829 C C . GLY A 1 108 ? 12.525 -10.458 -10.736 1.00 88.62 108 GLY A C 1
ATOM 830 O O . GLY A 1 108 ? 13.061 -9.599 -11.438 1.00 88.62 108 GLY A O 1
ATOM 831 N N . GLU A 1 109 ? 13.235 -11.255 -9.938 1.00 90.81 109 GLU A N 1
ATOM 832 C CA . GLU A 1 109 ? 14.698 -11.152 -9.814 1.00 90.81 109 GLU A CA 1
ATOM 833 C C . GLU A 1 109 ? 15.413 -11.332 -11.162 1.00 90.81 109 GLU A C 1
ATOM 835 O O . GLU A 1 109 ? 16.378 -10.628 -11.456 1.00 90.81 109 GLU A O 1
ATOM 840 N N . GLN A 1 110 ? 14.903 -12.224 -12.017 1.00 91.62 110 GLN A N 1
ATOM 841 C CA . GLN A 1 110 ? 15.459 -12.461 -13.350 1.00 91.62 110 GLN A CA 1
ATOM 842 C C . GLN A 1 110 ? 15.271 -11.258 -14.287 1.00 91.62 110 GLN A C 1
ATOM 844 O O . GLN A 1 110 ? 16.177 -10.943 -15.063 1.00 91.62 110 GLN A O 1
ATOM 849 N N . ASP A 1 111 ? 14.127 -10.567 -14.194 1.00 92.75 111 ASP A N 1
ATOM 850 C CA . ASP A 1 111 ? 13.869 -9.346 -14.964 1.00 92.75 111 ASP A CA 1
ATOM 851 C C . ASP A 1 111 ? 14.882 -8.265 -14.561 1.00 92.75 111 ASP A C 1
ATOM 853 O O . ASP A 1 111 ? 15.514 -7.638 -15.412 1.00 92.75 111 ASP A O 1
ATOM 857 N N . ILE A 1 112 ? 15.094 -8.100 -13.249 1.00 92.00 112 ILE A N 1
ATOM 858 C CA . ILE A 1 112 ? 16.075 -7.164 -12.687 1.00 92.00 112 ILE A CA 1
ATOM 859 C C . ILE A 1 112 ? 17.491 -7.522 -13.147 1.00 92.00 112 ILE A C 1
ATOM 861 O O . ILE A 1 112 ? 18.244 -6.634 -13.546 1.00 92.00 112 ILE A O 1
ATOM 865 N N . TYR A 1 113 ? 17.857 -8.804 -13.111 1.00 93.12 113 TYR A N 1
ATOM 866 C CA . TYR A 1 113 ? 19.175 -9.275 -13.528 1.00 93.12 113 TYR A CA 1
ATOM 867 C C . TYR A 1 113 ? 19.460 -8.944 -14.999 1.00 93.12 113 TYR A C 1
ATOM 869 O O . TYR A 1 113 ? 20.428 -8.245 -15.298 1.00 93.12 113 TYR A O 1
ATOM 877 N N . PHE A 1 114 ? 18.595 -9.368 -15.925 1.00 93.25 114 PHE A N 1
ATOM 878 C CA . PHE A 1 114 ? 18.808 -9.096 -17.350 1.00 93.25 114 PHE A CA 1
ATOM 879 C C . PHE A 1 114 ? 18.695 -7.611 -17.691 1.00 93.25 114 PHE A C 1
ATOM 881 O O . PHE A 1 114 ? 19.332 -7.147 -18.639 1.00 93.25 114 PHE A O 1
ATOM 888 N N . PHE A 1 115 ? 17.894 -6.851 -16.939 1.00 93.50 115 PHE A N 1
ATOM 889 C CA . PHE A 1 115 ? 17.830 -5.405 -17.103 1.00 93.50 115 PHE A CA 1
ATOM 890 C C . PHE A 1 115 ? 19.164 -4.746 -16.732 1.00 93.50 115 PHE A C 1
ATOM 892 O O . PHE A 1 115 ? 19.659 -3.920 -17.497 1.00 93.50 115 PHE A O 1
ATOM 899 N N . ARG A 1 116 ? 19.787 -5.159 -15.618 1.00 92.56 116 ARG A N 1
ATOM 900 C CA . ARG A 1 116 ? 21.111 -4.667 -15.191 1.00 92.56 116 ARG A CA 1
ATOM 901 C C . ARG A 1 116 ? 22.216 -4.996 -16.194 1.00 92.56 116 ARG A C 1
ATOM 903 O O . ARG A 1 116 ? 23.064 -4.148 -16.442 1.00 92.56 116 ARG A O 1
ATOM 910 N N . GLU A 1 117 ? 22.167 -6.177 -16.804 1.00 95.25 117 GLU A N 1
ATOM 911 C CA . GLU A 1 117 ? 23.126 -6.595 -17.838 1.00 95.25 117 GLU A CA 1
ATOM 912 C C . GLU A 1 117 ? 22.855 -5.961 -19.218 1.00 95.25 117 GLU A C 1
ATOM 914 O O . GLU A 1 117 ? 23.625 -6.158 -20.154 1.00 95.25 117 GLU A O 1
ATOM 919 N N . GLY A 1 118 ? 21.745 -5.233 -19.393 1.00 93.81 118 GLY A N 1
ATOM 920 C CA . GLY A 1 118 ? 21.349 -4.680 -20.694 1.00 93.81 118 GLY A CA 1
ATOM 921 C C . GLY A 1 118 ? 20.922 -5.740 -21.718 1.00 93.81 118 GLY A C 1
ATOM 922 O O . GLY A 1 118 ? 20.890 -5.470 -22.917 1.00 93.81 118 GLY A O 1
ATOM 923 N N . THR A 1 119 ? 20.587 -6.950 -21.265 1.00 95.38 119 THR A N 1
ATOM 924 C CA . THR A 1 119 ? 20.264 -8.110 -22.117 1.00 95.38 119 THR A CA 1
ATOM 925 C C . THR A 1 119 ? 18.775 -8.458 -22.133 1.00 95.38 119 THR A C 1
ATOM 927 O O . THR A 1 119 ? 18.355 -9.368 -22.849 1.00 95.38 119 THR A O 1
ATOM 930 N N . HIS A 1 120 ? 17.944 -7.725 -21.386 1.00 94.06 120 HIS A N 1
ATOM 931 C CA . HIS A 1 120 ? 16.507 -7.973 -21.306 1.00 94.06 120 HIS A CA 1
ATOM 932 C C . HIS A 1 120 ? 15.768 -7.585 -22.599 1.00 94.06 120 HIS A C 1
ATOM 934 O O . HIS A 1 120 ? 15.268 -6.471 -22.752 1.00 94.06 120 HIS A O 1
ATOM 940 N N . GLN A 1 121 ? 15.621 -8.535 -23.524 1.00 93.50 121 GLN A N 1
ATOM 941 C CA . GLN A 1 121 ? 15.036 -8.288 -24.850 1.00 93.50 121 GLN A CA 1
ATOM 942 C C . GLN A 1 121 ? 13.542 -7.952 -24.844 1.00 93.50 121 GLN A C 1
ATOM 944 O O . GLN A 1 121 ? 13.034 -7.515 -25.865 1.00 93.50 121 GLN A O 1
ATOM 949 N N . ARG A 1 122 ? 12.832 -8.170 -23.730 1.00 92.31 122 ARG A N 1
ATOM 950 C CA . ARG A 1 122 ? 11.381 -7.944 -23.605 1.00 92.31 122 ARG A CA 1
ATOM 951 C C . ARG A 1 122 ? 11.036 -6.983 -22.472 1.00 92.31 122 ARG A C 1
ATOM 953 O O . ARG A 1 122 ? 10.143 -7.242 -21.684 1.00 92.31 122 ARG A O 1
ATOM 960 N N . LEU A 1 123 ? 11.792 -5.898 -22.318 1.00 91.00 123 LEU A N 1
ATOM 961 C CA . LEU A 1 123 ? 11.659 -5.007 -21.155 1.00 91.00 123 LEU A CA 1
ATOM 962 C C . LEU A 1 123 ? 10.280 -4.314 -21.065 1.00 91.00 123 LEU A C 1
ATOM 964 O O . LEU A 1 123 ? 9.802 -4.002 -19.978 1.00 91.00 123 LEU A O 1
ATOM 968 N N . TRP A 1 124 ? 9.596 -4.137 -22.200 1.00 90.62 124 TRP A N 1
ATOM 969 C CA . TRP A 1 124 ? 8.191 -3.699 -22.244 1.00 90.62 124 TRP A CA 1
ATOM 970 C C . TRP A 1 124 ? 7.238 -4.693 -21.564 1.00 90.62 124 TRP A C 1
ATOM 972 O O . TRP A 1 124 ? 6.138 -4.327 -21.155 1.00 90.62 124 TRP A O 1
ATOM 982 N N . ASP A 1 125 ? 7.666 -5.950 -21.416 1.00 90.25 125 ASP A N 1
ATOM 983 C CA . ASP A 1 125 ? 6.948 -6.972 -20.679 1.00 90.25 125 ASP A CA 1
ATOM 984 C C . ASP A 1 125 ? 7.266 -6.953 -19.180 1.00 90.25 125 ASP A C 1
ATOM 986 O O . ASP A 1 125 ? 6.954 -7.927 -18.499 1.00 90.25 125 ASP A O 1
ATOM 990 N N . CYS A 1 126 ? 7.845 -5.889 -18.626 1.00 90.00 126 CYS A N 1
ATOM 991 C CA . CYS A 1 126 ? 7.974 -5.741 -17.175 1.00 90.00 126 CYS A CA 1
ATOM 992 C C . CYS A 1 126 ? 7.970 -4.281 -16.696 1.00 90.00 126 CYS A C 1
ATOM 994 O O . CYS A 1 126 ? 7.425 -4.018 -15.624 1.00 90.00 126 CYS A O 1
ATOM 996 N N . LEU A 1 127 ? 8.467 -3.333 -17.498 1.00 94.00 127 LEU A N 1
ATOM 997 C CA . LEU A 1 127 ? 8.370 -1.893 -17.241 1.00 94.00 127 LEU A CA 1
ATOM 998 C C . LEU A 1 127 ? 7.070 -1.271 -17.780 1.00 94.00 127 LEU A C 1
ATOM 1000 O O . LEU A 1 127 ? 6.367 -1.848 -18.609 1.00 94.00 127 LEU A O 1
ATOM 1004 N N . GLY A 1 128 ? 6.769 -0.054 -17.324 1.00 95.25 128 GLY A N 1
ATOM 1005 C CA . GLY A 1 128 ? 5.584 0.709 -17.710 1.00 95.25 128 GLY A CA 1
ATOM 1006 C C . GLY A 1 128 ? 4.371 0.411 -16.829 1.00 95.25 128 GLY A C 1
ATOM 1007 O O . GLY A 1 128 ? 4.516 0.040 -15.666 1.00 95.25 128 GLY A O 1
ATOM 1008 N N . ALA A 1 129 ? 3.174 0.614 -17.385 1.00 95.94 129 ALA A N 1
ATOM 1009 C CA . ALA A 1 129 ? 1.892 0.391 -16.719 1.00 95.94 129 ALA A CA 1
ATOM 1010 C C . ALA A 1 129 ? 1.206 -0.842 -17.308 1.00 95.94 129 ALA A C 1
ATOM 1012 O O . ALA A 1 129 ? 0.940 -0.883 -18.512 1.00 95.94 129 ALA A O 1
ATOM 1013 N N . ARG A 1 130 ? 0.918 -1.849 -16.480 1.00 93.44 130 ARG A N 1
ATOM 1014 C CA . ARG A 1 130 ? 0.406 -3.138 -16.960 1.00 93.44 130 ARG A CA 1
ATOM 1015 C C . ARG A 1 130 ? -0.718 -3.667 -16.093 1.00 93.44 130 ARG A C 1
ATOM 1017 O O . ARG A 1 130 ? -0.581 -3.740 -14.876 1.00 93.44 130 ARG A O 1
ATOM 1024 N N . LEU A 1 131 ? -1.813 -4.073 -16.731 1.00 95.31 131 LEU A N 1
ATOM 1025 C CA . LEU A 1 131 ? -2.899 -4.759 -16.040 1.00 95.31 131 LEU A CA 1
ATOM 1026 C C . LEU A 1 131 ? -2.405 -6.119 -15.545 1.00 95.31 131 LEU A C 1
ATOM 1028 O O . LEU A 1 131 ? -1.802 -6.882 -16.301 1.00 95.31 131 LEU A O 1
ATOM 1032 N N . ARG A 1 132 ? -2.648 -6.409 -14.269 1.00 93.00 132 ARG A N 1
ATOM 1033 C CA . ARG A 1 132 ? -2.224 -7.644 -13.610 1.00 93.00 132 ARG A 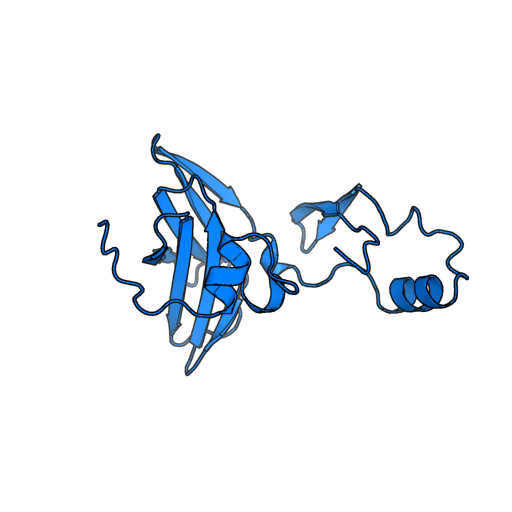CA 1
ATOM 1034 C C . ARG A 1 132 ? -3.281 -8.061 -12.597 1.00 93.00 132 ARG A C 1
ATOM 1036 O O . ARG A 1 132 ? -3.959 -7.219 -12.017 1.00 93.00 132 ARG A O 1
ATOM 1043 N N . VAL A 1 133 ? -3.394 -9.365 -12.381 1.00 95.38 133 VAL A N 1
ATOM 1044 C CA . VAL A 1 133 ? -4.127 -9.934 -11.251 1.00 95.38 133 VAL A CA 1
ATOM 1045 C C . VAL A 1 133 ? -3.098 -10.498 -10.275 1.00 95.38 133 VAL A C 1
ATOM 1047 O O . VAL A 1 133 ? -2.273 -11.316 -10.681 1.00 95.38 133 VAL A O 1
ATOM 1050 N N . VAL A 1 134 ? -3.117 -10.045 -9.023 1.00 93.88 134 VAL A N 1
ATOM 1051 C CA . VAL A 1 134 ? -2.258 -10.557 -7.940 1.00 93.88 134 VAL A CA 1
ATOM 1052 C C . VAL A 1 134 ? -3.169 -11.087 -6.845 1.00 93.88 134 VAL A C 1
ATOM 1054 O O . VAL A 1 134 ? -4.086 -10.384 -6.435 1.00 93.88 134 VAL A O 1
ATOM 1057 N N . ASP A 1 135 ? -2.987 -12.343 -6.439 1.00 91.06 135 ASP A N 1
ATOM 1058 C CA . ASP A 1 135 ? -3.836 -13.017 -5.443 1.00 91.06 135 ASP A CA 1
ATOM 1059 C C . ASP A 1 135 ? -5.344 -12.897 -5.733 1.00 91.06 135 ASP A C 1
ATOM 1061 O O . ASP A 1 135 ? -6.171 -12.679 -4.850 1.00 91.06 135 ASP A O 1
ATOM 1065 N N . GLY A 1 136 ? -5.709 -12.998 -7.015 1.00 93.19 136 GLY A N 1
ATOM 1066 C CA . GLY A 1 136 ? -7.093 -12.864 -7.482 1.00 93.19 136 GLY A CA 1
ATOM 1067 C C . GLY A 1 136 ? -7.617 -11.424 -7.567 1.00 93.19 136 GLY A C 1
ATOM 1068 O O . GLY A 1 136 ? -8.752 -11.227 -7.996 1.00 93.19 136 GLY A O 1
ATOM 1069 N N . ILE A 1 137 ? -6.812 -10.414 -7.223 1.00 94.25 137 ILE A N 1
ATOM 1070 C CA . ILE A 1 137 ? -7.205 -9.000 -7.228 1.00 94.25 137 ILE A CA 1
ATOM 1071 C C . ILE A 1 137 ? -6.729 -8.323 -8.520 1.00 94.25 137 ILE A C 1
ATOM 1073 O O . ILE A 1 137 ? -5.520 -8.234 -8.752 1.00 94.25 137 ILE A O 1
ATOM 1077 N N . PRO A 1 138 ? -7.647 -7.844 -9.382 1.00 95.81 138 PRO A N 1
ATOM 1078 C CA . PRO A 1 138 ? -7.280 -7.116 -10.588 1.00 95.81 138 PRO A CA 1
ATOM 1079 C C . PRO A 1 138 ? -6.786 -5.706 -10.247 1.00 95.81 138 PRO A C 1
ATOM 1081 O O . PRO A 1 138 ? -7.371 -5.004 -9.424 1.00 95.81 138 PRO A O 1
ATOM 1084 N N . GLY A 1 139 ? -5.739 -5.265 -10.933 1.00 94.81 139 GLY A N 1
ATOM 1085 C CA . GLY A 1 139 ? -5.175 -3.932 -10.777 1.00 94.81 139 GLY A CA 1
ATOM 1086 C C . GLY A 1 139 ? -4.206 -3.575 -11.898 1.00 94.81 139 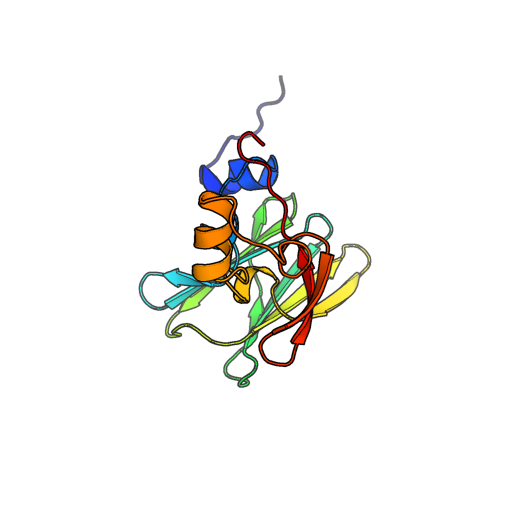GLY A C 1
ATOM 1087 O O . GLY A 1 139 ? -4.159 -4.227 -12.945 1.00 94.81 139 GLY A O 1
ATOM 1088 N N . ALA A 1 140 ? -3.421 -2.525 -11.670 1.00 95.12 140 ALA A N 1
ATOM 1089 C CA . ALA A 1 140 ? -2.348 -2.105 -12.5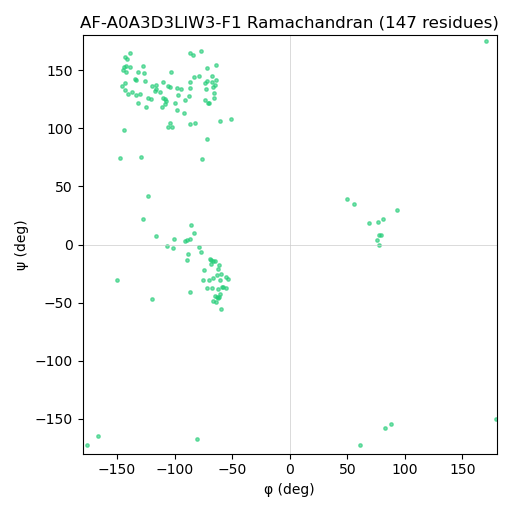59 1.00 95.12 140 ALA A CA 1
ATOM 1090 C C . ALA A 1 140 ? -1.020 -2.072 -11.793 1.00 95.12 140 ALA A C 1
ATOM 1092 O O . ALA A 1 140 ? -0.909 -1.425 -10.755 1.00 95.12 140 ALA A O 1
ATOM 1093 N N . GLN A 1 141 ? -0.015 -2.763 -12.321 1.00 94.81 141 GLN A N 1
ATOM 1094 C CA . GLN A 1 141 ? 1.371 -2.682 -11.881 1.00 94.81 141 GLN A CA 1
ATOM 1095 C C . GLN A 1 141 ? 2.062 -1.535 -12.620 1.00 94.81 141 GLN A C 1
ATOM 1097 O O . GLN A 1 141 ? 1.953 -1.439 -13.844 1.00 94.81 141 GLN A O 1
ATOM 1102 N N . PHE A 1 142 ? 2.823 -0.724 -11.888 1.00 95.06 142 PHE A N 1
ATOM 1103 C CA . PHE A 1 142 ? 3.697 0.301 -12.450 1.00 95.06 142 PHE A CA 1
ATOM 1104 C C . PHE A 1 142 ? 5.152 -0.023 -12.117 1.00 95.06 142 PHE A C 1
ATOM 1106 O O . PHE A 1 142 ? 5.466 -0.346 -10.973 1.00 95.06 142 PHE A O 1
ATOM 1113 N N . ALA A 1 143 ? 6.035 0.072 -13.107 1.00 95.06 143 ALA A N 1
ATOM 1114 C CA . ALA A 1 143 ? 7.475 -0.051 -12.916 1.00 95.06 143 ALA A CA 1
ATOM 1115 C C . ALA A 1 143 ? 8.210 0.962 -13.800 1.00 95.06 143 ALA A C 1
ATOM 1117 O O . ALA A 1 143 ? 7.959 1.057 -15.003 1.00 95.06 143 ALA A O 1
ATOM 1118 N N . VAL A 1 144 ? 9.120 1.724 -13.198 1.00 94.50 144 VAL A N 1
ATOM 1119 C CA . VAL A 1 144 ? 9.896 2.775 -13.862 1.00 94.50 144 VAL A CA 1
ATOM 1120 C C . VAL A 1 144 ? 11.360 2.643 -13.476 1.00 94.50 144 VAL A C 1
ATOM 1122 O O . VAL A 1 144 ? 11.686 2.330 -12.333 1.00 94.50 144 VAL A O 1
ATOM 1125 N N . TRP A 1 145 ? 12.251 2.887 -14.432 1.00 93.44 145 TRP A N 1
ATOM 1126 C CA . TRP A 1 145 ? 13.667 3.036 -14.138 1.00 93.44 145 TRP A CA 1
ATOM 1127 C C . TRP A 1 145 ? 13.987 4.510 -13.898 1.00 93.44 145 TRP A C 1
ATOM 1129 O O . TRP A 1 145 ? 13.891 5.326 -14.813 1.00 93.44 145 TRP A O 1
ATOM 1139 N N . ALA A 1 146 ? 14.346 4.840 -12.659 1.00 92.94 146 ALA A N 1
ATOM 1140 C CA . ALA A 1 146 ? 14.696 6.193 -12.241 1.00 92.94 146 ALA A CA 1
ATOM 1141 C C . ALA A 1 146 ? 15.767 6.137 -11.129 1.00 92.94 146 ALA A C 1
ATOM 1143 O O . ALA A 1 146 ? 15.454 6.325 -9.959 1.00 92.94 146 ALA A O 1
ATOM 1144 N N . PRO A 1 147 ? 17.035 5.824 -11.460 1.00 90.12 147 PRO A N 1
ATOM 1145 C CA . PRO A 1 147 ? 18.068 5.502 -10.467 1.00 90.12 147 PRO A CA 1
ATOM 1146 C C . PRO A 1 147 ? 18.519 6.685 -9.593 1.00 90.12 147 PRO A C 1
ATOM 1148 O O . PRO A 1 147 ? 19.217 6.463 -8.612 1.00 90.12 147 PRO A O 1
ATOM 1151 N N . ASN A 1 148 ? 18.144 7.917 -9.951 1.00 91.88 148 ASN A N 1
ATOM 1152 C CA . ASN A 1 148 ? 18.535 9.153 -9.260 1.00 91.88 148 ASN A CA 1
ATOM 1153 C C . ASN A 1 148 ? 17.315 10.020 -8.882 1.00 91.88 148 ASN A C 1
ATOM 1155 O O . ASN A 1 148 ? 17.448 11.242 -8.816 1.00 91.88 148 ASN A O 1
ATOM 1159 N N . ALA A 1 149 ? 16.127 9.413 -8.783 1.00 85.69 149 ALA A N 1
ATOM 1160 C CA . ALA A 1 149 ? 14.906 10.110 -8.374 1.00 85.69 149 ALA A CA 1
ATOM 1161 C C . ALA A 1 149 ? 14.930 10.499 -6.891 1.00 85.69 149 ALA A C 1
ATOM 1163 O O . ALA A 1 149 ? 15.605 9.792 -6.108 1.00 85.69 149 ALA A O 1
#

Solvent-accessible surface area (backbone atoms only — not comparable to full-atom values): 9176 Å² total; per-residue (Å²): 138,84,88,72,85,88,76,86,73,54,73,64,58,52,28,48,78,70,74,64,49,90,55,57,62,85,66,32,22,75,41,85,42,98,65,19,26,32,40,29,48,79,42,69,68,38,69,46,41,34,43,33,39,73,86,65,84,48,73,45,72,33,49,72,77,38,95,67,18,34,32,35,38,76,45,71,82,36,73,95,75,66,50,32,38,34,35,29,28,83,85,70,53,74,50,75,43,72,51,84,46,67,71,67,86,84,75,51,70,67,58,54,50,30,50,74,70,73,64,46,88,59,52,79,79,69,45,46,79,41,82,44,68,57,97,86,44,79,50,71,49,76,38,81,93,62,98,83,114

Nearest PDB structures (foldseek):
  5gr4-assembly1_A  TM=6.216E-01  e=2.638E-10  Crocosphaera subtropica ATCC 51142
  5gqz-assembly1_A  TM=6.160E-01  e=5.588E-10  Crocosphaera subtropica ATCC 51142
  5gqy-assembly1_A  TM=6.115E-01  e=5.920E-10  Crocosphaera subtropica ATCC 51142
  5gr0-assembly1_A  TM=6.220E-01  e=1.407E-09  Crocosphaera subtropica ATCC 51142
  5gr3-assembly1_A  TM=6.215E-01  e=2.366E-09  Crocosphaera subtropica ATCC 51142

Sequence (149 aa):
MIMTEDTGFSADALALLEARHSDPFGFLGMHESHGGVVVRAFHPRAQSARVTARDGSGSWEMSREHHHGLFSVTVTGHGCFPYDIEFTSYEGRVTRGADPYSFGPLLGEQDIYFFREGTHQRLWDCLGARLRVVDGIPGAQFAVWAPNA

pLDDT: mean 91.54, std 12.57, range [35.53, 98.75]

Secondary structure (DSSP, 8-state):
----------HHHHHHHTT--S-GGGTSEEEEETTEEEEEEE-TTEEEEEEEETTSS-EEEEEEEETTTEEEEEEET--S--EEEEEEETT--EEEEE-GGGS---S-HHHHHHHHTT--TTGGGTSEEEEEEETTEEEEEEE---TT-

Radius of gyration: 17.81 Å; Cα contacts (8 Å, |Δi|>4): 225; chains: 1; bounding box: 42×48×45 Å

Foldseek 3Di:
DDDDDPDDDDPQVVCVLVVNRPCVLVPAAWDDDDQFIKHKDFDQQFPWKKKAFPVRPDIGTWDQPDNSGITMDTDGNYDDGFIKMWTAGPVRDIDIDGDPSHQPDPADPVLVVCVVVVNNPPVVVRAAWDWDAGPNRTDIDHDDDDPPD